Protein AF-A0A0G2RBJ8-F1 (afdb_monomer)

Nearest PDB structures (foldseek):
  3zcy-assembly1_A  TM=9.881E-01  e=2.070E-14  Glycine max
  5ala-assembly2_B  TM=9.759E-01  e=3.984E-08  Leishmania major
  7opt-assembly2_B  TM=9.706E-01  e=4.525E-08  Trypanosoma cruzi
  7oqr-assembly2_B  TM=9.706E-01  e=1.619E-07  Trypanosoma cruzi
  2icv-assembly1_A  TM=9.816E-01  e=1.245E-06  Saccharomyces cerevisiae

Secondary structure (DSSP, 8-state):
-HHHHTT-TTS-HHHHHHHHHHHHHHHTT-PPPPP---PPPPSSPPPS--SPPTT--HHHHHHHHHHTT--HHHHHHHHGGGGSSEE-HHHHS--EESSS-TTS-SSHHHHHHHH-

Sequence (116 aa):
MEPIKEQFPILSYADFYQLAGVVAVEITGGPEIPFHPGREDKPEPPPEGRLPDATKGSDHLRDVFYTMGLSDQDIVALSGGHTLGRAHKERSGFEGPWTSNPLIFDNSYFKELLAG

Foldseek 3Di:
DVVVVVVPVVAAPVLVVVVVVQVLQVVQPHDRDDRDGDDHDDPDDDDPDLDQQPVDDDVSLCVRVVVVVDDPVRSVVVVLLLCADWDDCVPNNHTDGLAPCNSHRDNRNVVSVVVD

Structure (mmCIF, N/CA/C/O backbone):
data_AF-A0A0G2RBJ8-F1
#
_entry.id   AF-A0A0G2RBJ8-F1
#
loop_
_atom_site.group_PDB
_atom_site.id
_atom_site.type_symbol
_atom_site.label_atom_id
_atom_site.label_alt_id
_atom_site.label_comp_id
_atom_site.label_asym_id
_atom_site.label_entity_id
_atom_site.label_seq_id
_atom_site.pdbx_PDB_ins_code
_atom_site.Cartn_x
_atom_site.Cartn_y
_atom_site.Cartn_z
_atom_site.occupancy
_atom_site.B_iso_or_equiv
_atom_site.auth_seq_id
_atom_site.auth_comp_id
_atom_site.auth_asym_id
_atom_site.auth_atom_id
_atom_site.pdbx_PDB_model_num
ATOM 1 N N . MET A 1 1 ? 2.972 2.968 15.591 1.00 90.81 1 MET A N 1
ATOM 2 C CA . MET A 1 1 ? 1.526 3.240 15.450 1.00 90.81 1 MET A CA 1
ATOM 3 C C . MET A 1 1 ? 0.785 3.100 16.777 1.00 90.81 1 MET A C 1
ATOM 5 O O . MET A 1 1 ? -0.057 3.945 17.047 1.00 90.81 1 MET A O 1
ATOM 9 N N . GLU A 1 2 ? 1.142 2.126 17.623 1.00 96.56 2 GLU A N 1
ATOM 10 C CA . GLU A 1 2 ? 0.492 1.870 18.923 1.00 96.56 2 GLU A CA 1
ATOM 11 C C . GLU A 1 2 ? 0.252 3.101 19.817 1.00 96.56 2 GLU A C 1
ATOM 13 O O . GLU A 1 2 ? -0.900 3.332 20.177 1.00 96.56 2 GLU A O 1
ATOM 18 N N . PRO A 1 3 ? 1.241 3.991 20.065 1.00 97.81 3 PRO A N 1
ATOM 19 C CA . PRO A 1 3 ? 1.023 5.132 20.963 1.00 97.81 3 PRO A CA 1
ATOM 20 C C . PRO A 1 3 ? -0.023 6.135 20.455 1.00 97.81 3 PRO A C 1
ATOM 22 O O . PRO A 1 3 ? -0.570 6.915 21.229 1.00 97.81 3 PRO A O 1
ATOM 25 N N . ILE A 1 4 ? -0.280 6.156 19.142 1.00 97.69 4 ILE A N 1
ATOM 26 C CA . ILE A 1 4 ? -1.341 6.977 18.549 1.00 97.69 4 ILE A CA 1
ATOM 27 C C . ILE A 1 4 ? -2.675 6.239 18.680 1.00 97.69 4 ILE A C 1
ATOM 29 O O . ILE A 1 4 ? -3.661 6.841 19.087 1.00 97.69 4 ILE A O 1
ATOM 33 N N . LYS A 1 5 ? -2.716 4.932 18.387 1.00 97.69 5 LYS A N 1
ATOM 34 C CA . LYS A 1 5 ? -3.940 4.125 18.483 1.00 97.69 5 LYS A CA 1
ATOM 35 C C . LYS A 1 5 ? -4.538 4.124 19.892 1.00 97.69 5 LYS A C 1
ATOM 37 O O . LYS A 1 5 ? -5.759 4.204 20.023 1.00 97.69 5 LYS A O 1
ATOM 42 N N . GLU A 1 6 ? -3.701 4.068 20.927 1.00 97.69 6 GLU A N 1
ATOM 43 C CA . GLU A 1 6 ? -4.120 4.101 22.337 1.00 97.69 6 GLU A CA 1
ATOM 44 C C . GLU A 1 6 ? -4.899 5.375 22.704 1.00 97.69 6 GLU A C 1
ATOM 46 O O . GLU A 1 6 ? -5.779 5.336 23.562 1.00 97.69 6 GLU A O 1
ATOM 51 N N . GLN A 1 7 ? -4.638 6.493 22.018 1.00 98.25 7 GLN A N 1
ATOM 52 C CA . GLN A 1 7 ? -5.357 7.756 22.224 1.00 98.25 7 GLN A CA 1
ATOM 53 C C . GLN A 1 7 ? -6.778 7.730 21.634 1.00 98.25 7 GLN A C 1
ATOM 55 O O . GLN A 1 7 ? -7.610 8.560 21.997 1.00 98.25 7 GLN A O 1
ATOM 60 N N . PHE A 1 8 ? -7.079 6.767 20.753 1.00 97.94 8 PHE A N 1
ATOM 61 C CA . PHE A 1 8 ? -8.361 6.631 20.059 1.00 97.94 8 PHE A CA 1
ATOM 62 C C . PHE A 1 8 ? -8.944 5.214 20.238 1.00 97.94 8 PHE A C 1
ATOM 64 O O . PHE A 1 8 ? -9.024 4.435 19.279 1.00 97.94 8 PHE A O 1
ATOM 71 N N . PRO A 1 9 ? -9.385 4.847 21.458 1.00 96.88 9 PRO A N 1
ATOM 72 C CA . PRO A 1 9 ? -9.923 3.514 21.739 1.00 96.88 9 PRO A CA 1
ATOM 73 C C . PRO A 1 9 ? -11.251 3.232 21.020 1.00 96.88 9 PRO A C 1
ATOM 75 O O . PRO A 1 9 ? -11.583 2.072 20.811 1.00 96.88 9 PRO A O 1
ATOM 78 N N . ILE A 1 10 ? -11.989 4.273 20.614 1.00 98.00 10 ILE A N 1
ATOM 79 C CA . ILE A 1 10 ? -13.244 4.144 19.855 1.00 98.00 10 ILE A CA 1
ATOM 80 C C . ILE A 1 10 ? -13.031 3.655 18.414 1.00 98.00 10 ILE A C 1
ATOM 82 O O . ILE A 1 10 ? -13.946 3.096 17.818 1.00 98.00 10 ILE A O 1
ATOM 86 N N . LEU A 1 11 ? -11.841 3.869 17.844 1.00 97.62 11 LEU A N 1
ATOM 87 C CA . LEU A 1 11 ? -11.526 3.404 16.496 1.00 97.62 11 LEU A CA 1
ATOM 88 C C . LEU A 1 11 ? -11.134 1.927 16.535 1.00 97.62 11 LEU A C 1
ATOM 90 O O . LEU A 1 11 ? -10.313 1.525 17.366 1.00 97.62 11 LEU A O 1
ATOM 94 N N . SER A 1 12 ? -11.656 1.143 15.595 1.00 98.56 12 SER A N 1
ATOM 95 C CA . SER A 1 12 ? -11.125 -0.191 15.313 1.00 98.56 12 SER A CA 1
ATOM 96 C C . SER A 1 12 ? -9.693 -0.089 14.784 1.00 98.56 12 SER A C 1
ATOM 98 O O . SER A 1 12 ? -9.284 0.936 14.224 1.00 98.56 12 SER A O 1
ATOM 100 N N . TYR A 1 13 ? -8.902 -1.146 14.954 1.00 98.56 13 TYR A N 1
ATOM 101 C CA . TYR A 1 13 ? -7.595 -1.233 14.300 1.00 98.56 13 TYR A CA 1
ATOM 102 C C . TYR A 1 13 ? -7.736 -1.226 12.777 1.00 98.56 13 TYR A C 1
ATOM 104 O O . TYR A 1 13 ? -6.937 -0.590 12.088 1.00 98.56 13 TYR A O 1
ATOM 112 N N . ALA A 1 14 ? -8.778 -1.873 12.255 1.00 98.56 14 ALA A N 1
ATOM 113 C CA . ALA A 1 14 ? -9.085 -1.920 10.835 1.00 98.56 14 ALA A CA 1
ATOM 114 C C . ALA A 1 14 ? -9.240 -0.518 10.225 1.00 98.56 14 ALA A C 1
ATOM 116 O O . ALA A 1 14 ? -8.591 -0.214 9.223 1.00 98.56 14 ALA A O 1
ATOM 117 N N . ASP A 1 15 ? -10.046 0.357 10.830 1.00 98.75 15 ASP A N 1
ATOM 118 C CA . ASP A 1 15 ? -10.194 1.733 10.348 1.00 98.75 15 ASP A CA 1
ATOM 119 C C . ASP A 1 15 ? -8.936 2.562 10.589 1.00 98.75 15 ASP A C 1
ATOM 121 O O . ASP A 1 15 ? -8.527 3.323 9.713 1.00 98.75 15 ASP A O 1
ATOM 125 N N . PHE A 1 16 ? -8.283 2.387 11.739 1.00 98.69 16 PHE A N 1
ATOM 126 C CA . PHE A 1 16 ? -7.075 3.130 12.077 1.00 98.69 16 PHE A CA 1
ATOM 127 C C . PHE A 1 16 ? -5.936 2.893 11.073 1.00 98.69 16 PHE A C 1
ATOM 129 O O . PHE A 1 16 ? -5.295 3.845 10.625 1.00 98.69 16 PHE A O 1
ATOM 136 N N . TYR A 1 17 ? -5.698 1.642 10.670 1.00 98.62 17 TYR A N 1
ATOM 137 C CA . TYR A 1 17 ? -4.663 1.325 9.685 1.00 98.62 17 TYR A CA 1
ATOM 138 C C . TYR A 1 17 ? -5.012 1.809 8.277 1.00 98.62 17 TYR A C 1
ATOM 140 O O . TYR A 1 17 ? -4.131 2.287 7.564 1.00 98.62 17 TYR A O 1
ATOM 148 N N . GLN A 1 18 ? -6.283 1.730 7.878 1.00 98.81 18 GLN A N 1
ATOM 149 C CA . GLN A 1 18 ? -6.718 2.247 6.579 1.00 98.81 18 GLN A CA 1
ATOM 150 C C . GLN A 1 18 ? -6.601 3.774 6.521 1.00 98.81 18 GLN A C 1
ATOM 152 O O . GLN A 1 18 ? -6.091 4.307 5.538 1.00 98.81 18 GLN A O 1
ATOM 157 N N . LEU A 1 19 ? -6.974 4.473 7.599 1.00 98.69 19 LEU A N 1
ATOM 158 C CA . LEU A 1 19 ? -6.794 5.918 7.709 1.00 98.69 19 LEU A CA 1
ATOM 159 C C . LEU A 1 19 ? -5.312 6.306 7.659 1.00 98.69 19 LEU A C 1
ATOM 161 O O . LEU A 1 19 ? -4.953 7.250 6.964 1.00 98.69 19 LEU A O 1
ATOM 165 N N . ALA A 1 20 ? -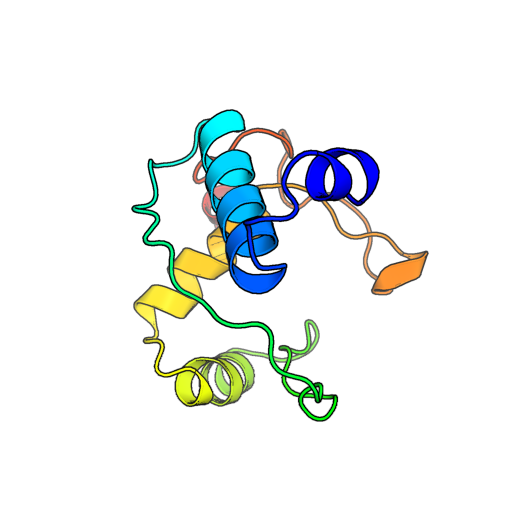4.436 5.558 8.335 1.00 98.62 20 ALA A N 1
ATOM 166 C CA . ALA A 1 20 ? -2.996 5.797 8.266 1.00 98.62 20 ALA A CA 1
ATOM 167 C C . ALA A 1 20 ? -2.450 5.667 6.831 1.00 98.62 20 ALA A C 1
ATOM 169 O O . ALA A 1 20 ? -1.606 6.464 6.432 1.00 98.62 20 ALA A O 1
ATOM 170 N N . GLY A 1 21 ? -2.951 4.704 6.046 1.00 98.69 21 GLY A N 1
ATOM 171 C CA . GLY A 1 21 ? -2.611 4.565 4.627 1.00 98.69 21 GLY A CA 1
ATOM 172 C C . GLY A 1 21 ? -3.076 5.755 3.780 1.00 98.69 21 GLY A C 1
ATOM 173 O O . GLY A 1 21 ? -2.289 6.284 2.999 1.00 98.69 21 GLY A O 1
ATOM 174 N N . VAL A 1 22 ? -4.316 6.217 3.980 1.00 98.75 22 VAL A N 1
ATOM 175 C CA . VAL A 1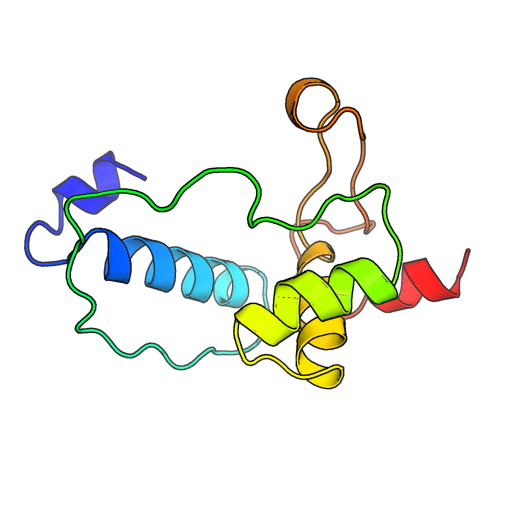 22 ? -4.857 7.418 3.313 1.00 98.75 22 VAL A CA 1
ATOM 176 C C . VAL A 1 22 ? -4.003 8.649 3.624 1.00 98.75 22 VAL A C 1
ATOM 178 O O . VAL A 1 22 ? -3.534 9.319 2.708 1.00 98.75 22 VAL A O 1
ATOM 181 N N . VAL A 1 23 ? -3.726 8.898 4.907 1.00 98.62 23 VAL A N 1
ATOM 182 C CA . VAL A 1 23 ? -2.919 10.044 5.353 1.00 98.62 23 VAL A CA 1
ATOM 183 C C . VAL A 1 23 ? -1.482 9.955 4.834 1.00 98.62 23 VAL A C 1
ATOM 185 O O . VAL A 1 23 ? -0.894 10.977 4.497 1.00 98.62 23 VAL A O 1
ATOM 188 N N . ALA A 1 24 ? -0.899 8.756 4.735 1.00 98.69 24 ALA A N 1
ATOM 189 C CA . ALA A 1 24 ? 0.441 8.582 4.176 1.00 98.69 24 ALA A CA 1
ATOM 190 C C . ALA A 1 24 ? 0.519 9.004 2.698 1.00 98.69 24 ALA A C 1
ATOM 192 O O . ALA A 1 24 ? 1.500 9.633 2.297 1.00 98.69 24 ALA 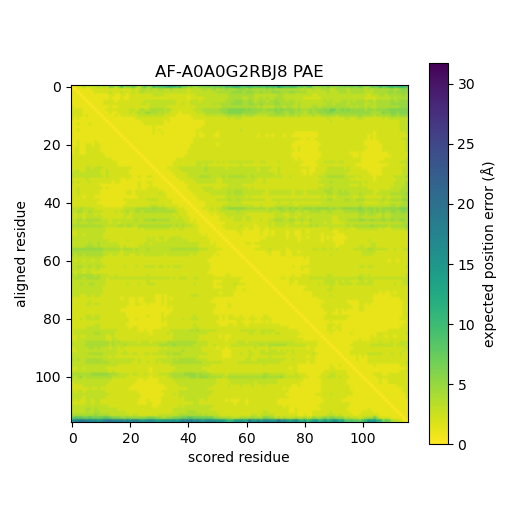A O 1
ATOM 193 N N . VAL A 1 25 ? -0.508 8.696 1.899 1.00 98.69 25 VAL A N 1
ATOM 194 C CA . VAL A 1 25 ? -0.602 9.157 0.503 1.00 98.69 25 VAL A CA 1
ATOM 195 C C . VAL A 1 25 ? -0.782 10.675 0.451 1.00 98.69 25 VAL A C 1
ATOM 197 O O . VAL A 1 25 ? -0.053 11.352 -0.268 1.00 98.69 25 VAL A O 1
ATOM 200 N N . GLU A 1 26 ? -1.693 11.225 1.250 1.00 98.62 26 GLU A N 1
ATOM 201 C CA . GLU A 1 26 ? -1.976 12.664 1.278 1.00 98.62 26 GLU A CA 1
ATOM 202 C C . GLU A 1 26 ? -0.744 13.490 1.688 1.00 98.62 26 GLU A C 1
ATOM 204 O O . GLU A 1 26 ? -0.340 14.417 0.985 1.00 98.62 26 GLU A O 1
ATOM 209 N N . ILE A 1 27 ? -0.079 13.123 2.789 1.00 98.50 27 ILE A N 1
ATOM 210 C CA . ILE A 1 27 ? 1.032 13.910 3.348 1.00 98.50 27 ILE A CA 1
ATOM 211 C C . ILE A 1 27 ? 2.288 13.896 2.468 1.00 98.50 27 ILE A C 1
ATOM 213 O O . ILE A 1 27 ? 3.163 14.748 2.616 1.00 98.50 27 ILE A O 1
ATOM 217 N N . THR A 1 28 ? 2.385 12.934 1.549 1.00 98.69 28 THR A N 1
ATOM 218 C CA . THR A 1 28 ? 3.476 12.835 0.571 1.00 98.69 28 THR A CA 1
ATOM 219 C C . THR A 1 28 ? 3.153 13.542 -0.752 1.00 98.69 28 THR A C 1
ATOM 221 O O . THR A 1 28 ? 3.962 13.499 -1.678 1.00 98.69 28 THR A O 1
ATOM 224 N N . GLY A 1 29 ? 2.014 14.241 -0.840 1.00 98.44 29 GLY A N 1
ATOM 225 C CA . GLY A 1 29 ? 1.587 15.005 -2.019 1.00 98.44 29 GLY A CA 1
ATOM 226 C C . GLY A 1 29 ? 0.720 14.218 -3.004 1.00 98.44 29 GLY A C 1
ATOM 227 O O . GLY A 1 29 ? 0.521 14.668 -4.133 1.00 98.44 29 GLY A O 1
ATOM 228 N N . GLY A 1 30 ? 0.228 13.046 -2.599 1.00 98.38 30 GLY A N 1
ATOM 229 C CA . GLY A 1 30 ? -0.649 12.205 -3.404 1.00 98.38 30 GLY A CA 1
ATOM 230 C C . GLY A 1 30 ? -2.098 12.704 -3.444 1.00 98.38 30 GLY A C 1
ATOM 231 O O . GLY A 1 30 ? -2.427 13.748 -2.880 1.00 98.38 30 GLY A O 1
ATOM 232 N N . PRO A 1 31 ? -2.988 11.973 -4.136 1.00 98.25 31 PRO A N 1
ATOM 233 C CA . PRO A 1 31 ? -4.397 12.338 -4.224 1.00 98.25 31 PRO A CA 1
ATOM 234 C C . PRO A 1 31 ? -5.123 12.186 -2.879 1.00 98.25 31 PRO A C 1
ATOM 236 O O . PRO A 1 31 ? -4.787 11.322 -2.069 1.00 98.25 31 PRO A O 1
ATOM 239 N N . GLU A 1 32 ? -6.194 12.959 -2.690 1.00 98.06 32 GLU A N 1
ATOM 240 C CA . GLU A 1 32 ? -7.153 12.738 -1.605 1.00 98.06 32 GLU A CA 1
ATOM 241 C C . GLU A 1 32 ? -7.938 11.440 -1.859 1.00 98.06 32 GLU A C 1
ATOM 243 O O . GLU A 1 32 ? -8.634 11.300 -2.870 1.00 98.06 32 GLU A O 1
ATOM 248 N N . ILE A 1 33 ? -7.832 10.475 -0.942 1.00 98.31 33 ILE A N 1
ATOM 249 C CA . ILE A 1 33 ? -8.555 9.200 -1.018 1.00 98.31 33 ILE A CA 1
ATOM 250 C C . ILE A 1 33 ? -9.761 9.261 -0.071 1.00 98.31 33 ILE A C 1
ATOM 252 O O . ILE A 1 33 ? -9.571 9.424 1.136 1.00 98.31 33 ILE A O 1
ATOM 256 N N . PRO A 1 34 ? -11.001 9.079 -0.566 1.00 98.56 34 PRO A N 1
ATOM 257 C CA . PRO A 1 34 ? -12.179 9.063 0.293 1.00 98.56 34 PRO A CA 1
ATOM 258 C C . PRO A 1 34 ? -12.094 7.978 1.373 1.00 98.56 34 PRO A C 1
ATOM 260 O O . PRO A 1 34 ? -12.013 6.784 1.073 1.00 98.56 34 PRO A O 1
ATOM 263 N N . PHE A 1 35 ? -12.174 8.384 2.639 1.00 98.75 35 PHE A N 1
ATOM 264 C CA . PHE A 1 35 ? -12.193 7.475 3.779 1.00 98.75 35 PHE A CA 1
ATOM 265 C C . PHE A 1 35 ? -13.607 7.342 4.350 1.00 98.75 35 PHE A C 1
ATOM 267 O O . PHE A 1 35 ? -14.254 8.332 4.685 1.00 98.75 35 PHE A O 1
ATOM 274 N N . HIS A 1 36 ? -14.065 6.101 4.499 1.00 98.56 36 HIS A N 1
ATOM 275 C CA . HIS A 1 36 ? -15.335 5.771 5.140 1.00 98.56 36 HIS A CA 1
ATOM 276 C C . HIS A 1 36 ? -15.048 4.860 6.345 1.00 98.56 36 HIS A C 1
ATOM 278 O O . HIS A 1 36 ? -14.451 3.792 6.142 1.00 98.56 36 HIS A O 1
ATOM 284 N N . PRO A 1 37 ? -15.416 5.270 7.576 1.00 98.38 37 PRO A N 1
ATOM 285 C CA . PRO A 1 37 ? -15.264 4.445 8.769 1.00 98.38 37 PRO A CA 1
ATOM 286 C C . PRO A 1 37 ? -16.363 3.375 8.851 1.00 98.38 37 PRO A C 1
ATOM 288 O O . PRO A 1 37 ? -17.348 3.414 8.113 1.00 98.38 37 PRO A O 1
ATOM 291 N N . GLY A 1 38 ? -16.215 2.451 9.795 1.00 98.38 38 GLY A N 1
ATOM 292 C CA . GLY A 1 38 ? -17.165 1.384 10.095 1.00 98.38 38 GLY A CA 1
ATOM 293 C C . GLY A 1 38 ? -16.601 -0.024 9.917 1.00 98.38 38 GLY A C 1
ATOM 294 O O . GLY A 1 38 ? -17.368 -0.982 9.985 1.00 98.38 38 GLY A O 1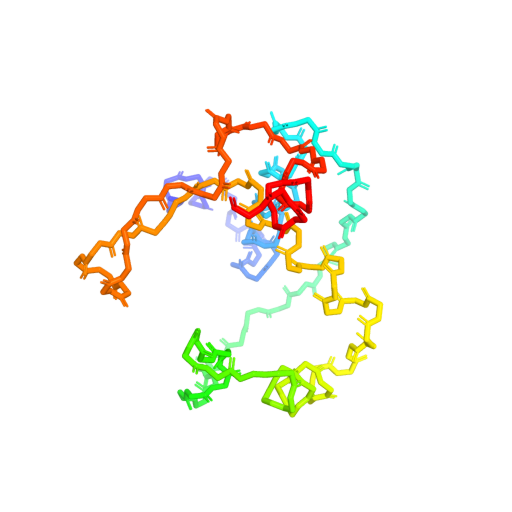
ATOM 295 N N . ARG A 1 39 ? -15.291 -0.193 9.678 1.00 98.75 39 ARG A N 1
ATOM 296 C CA . ARG A 1 39 ? -14.701 -1.540 9.655 1.00 98.75 39 ARG A CA 1
ATOM 297 C C . ARG A 1 39 ? -14.642 -2.091 11.070 1.00 98.75 39 ARG A C 1
ATOM 299 O O . ARG A 1 39 ? -14.142 -1.435 11.979 1.00 98.75 39 ARG A O 1
ATOM 306 N N . GLU A 1 40 ? -15.083 -3.327 11.228 1.00 98.50 40 GLU A N 1
ATOM 307 C CA . GLU A 1 40 ? -14.954 -4.073 12.475 1.00 98.50 40 GLU A CA 1
ATOM 308 C C . GLU A 1 40 ? -13.663 -4.896 12.479 1.00 98.50 40 GLU A C 1
ATOM 310 O O . GLU A 1 40 ? -13.245 -5.436 11.448 1.00 98.50 40 GLU A O 1
ATOM 315 N N . ASP A 1 41 ? -13.041 -5.012 13.650 1.00 98.62 41 ASP A N 1
ATOM 316 C CA . ASP A 1 41 ? -11.877 -5.873 13.835 1.00 98.62 41 ASP A CA 1
ATOM 317 C C . ASP A 1 41 ? -12.312 -7.343 13.811 1.00 98.62 41 ASP A C 1
ATOM 319 O O . ASP A 1 41 ? -13.220 -7.760 14.534 1.00 98.62 41 ASP A O 1
ATOM 323 N N . LYS A 1 42 ? -11.659 -8.146 12.966 1.00 98.31 42 LYS A N 1
ATOM 324 C CA . LYS A 1 42 ? -11.895 -9.592 12.905 1.00 98.31 42 LYS A CA 1
ATOM 325 C C . LYS A 1 42 ? -10.990 -10.320 13.902 1.00 98.31 42 LYS A C 1
ATOM 327 O O . LYS A 1 42 ? -9.831 -9.934 14.038 1.00 98.31 42 LYS A O 1
ATOM 332 N N . PRO A 1 43 ? -11.484 -11.388 14.557 1.00 97.81 43 PRO A N 1
ATOM 333 C CA . PRO A 1 43 ? -10.720 -12.095 15.584 1.00 97.81 43 PRO A CA 1
ATOM 334 C C . PRO A 1 43 ? -9.583 -12.939 15.003 1.00 97.81 43 PRO A C 1
ATOM 336 O O . PRO A 1 43 ? -8.540 -13.075 15.631 1.00 97.81 43 PRO A O 1
ATOM 339 N N . GLU A 1 44 ? -9.783 -13.490 13.803 1.00 98.31 44 GLU A N 1
ATOM 340 C CA . GLU A 1 44 ? -8.858 -14.439 13.190 1.00 98.31 44 GLU A CA 1
ATOM 341 C C . GLU A 1 44 ? -8.181 -13.840 11.951 1.00 98.31 44 GLU A C 1
ATOM 343 O O . GLU A 1 44 ? -8.862 -13.246 11.100 1.00 98.31 44 GLU A O 1
ATOM 348 N N . PRO A 1 45 ? -6.857 -14.016 11.805 1.00 98.00 45 PRO A N 1
ATOM 349 C CA . PRO A 1 45 ? -6.142 -13.605 10.608 1.00 98.00 45 PRO A CA 1
ATOM 350 C C . PRO A 1 45 ? -6.471 -14.522 9.413 1.00 98.00 45 PRO A C 1
ATOM 352 O O . PRO A 1 45 ? -6.860 -15.681 9.586 1.00 98.00 45 PRO A O 1
ATOM 355 N N . PRO A 1 46 ? -6.296 -14.043 8.168 1.00 97.12 46 PRO A N 1
ATOM 356 C CA . PRO A 1 46 ? -6.342 -14.914 6.997 1.00 97.12 46 PRO A CA 1
ATOM 357 C C . PRO A 1 46 ? -5.122 -15.859 6.958 1.00 97.12 46 PRO A C 1
ATOM 359 O O . PRO A 1 46 ? -4.095 -15.560 7.570 1.00 97.12 46 PRO A O 1
ATOM 362 N N . PRO A 1 47 ? -5.185 -16.970 6.198 1.00 98.00 47 PRO A N 1
ATOM 363 C CA . PRO A 1 47 ? -4.015 -17.813 5.967 1.00 98.00 47 PRO A CA 1
ATOM 364 C C . PRO A 1 47 ? -2.921 -17.058 5.198 1.00 98.00 47 PRO A C 1
ATOM 366 O O . PRO A 1 47 ? -3.209 -16.174 4.384 1.00 98.00 47 PRO A O 1
ATOM 369 N N . GLU A 1 48 ? -1.670 -17.445 5.439 1.00 97.81 48 GLU A N 1
ATOM 370 C CA . GLU A 1 48 ? -0.488 -16.913 4.756 1.00 97.81 48 GLU A CA 1
ATOM 371 C C . GLU A 1 48 ? -0.494 -17.224 3.245 1.00 97.81 48 GLU A C 1
ATOM 373 O O . GLU A 1 48 ? -1.198 -18.119 2.772 1.00 97.81 48 GLU A O 1
ATOM 378 N N . GLY A 1 49 ? 0.303 -16.475 2.474 1.00 97.06 49 GLY A N 1
ATOM 379 C CA . GLY A 1 49 ? 0.563 -16.760 1.057 1.00 97.06 49 GLY A CA 1
ATOM 380 C C . GLY A 1 49 ? -0.388 -16.077 0.073 1.00 97.06 49 GLY A C 1
ATOM 381 O O . GLY A 1 49 ? -0.378 -16.404 -1.108 1.00 97.06 49 GLY A O 1
ATOM 382 N N . ARG A 1 50 ? -1.211 -15.128 0.539 1.00 97.88 50 ARG A N 1
ATOM 383 C CA . ARG A 1 50 ? -2.148 -14.363 -0.311 1.00 97.88 50 ARG A CA 1
ATOM 384 C C . ARG A 1 50 ? -1.576 -13.063 -0.884 1.00 97.88 50 ARG A C 1
ATOM 386 O O . ARG A 1 50 ? -2.217 -12.450 -1.731 1.00 97.88 50 ARG A O 1
ATOM 393 N N . LEU A 1 51 ? -0.415 -12.619 -0.406 1.00 98.25 51 LEU A N 1
ATOM 394 C CA . LEU A 1 51 ? 0.265 -11.435 -0.938 1.00 98.25 51 LEU A CA 1
ATOM 395 C C . LEU A 1 51 ? 1.059 -11.790 -2.209 1.00 98.25 51 LEU A C 1
ATOM 397 O O . LEU A 1 51 ? 1.509 -12.931 -2.340 1.00 98.25 51 LEU A O 1
ATOM 401 N N . PRO A 1 52 ? 1.232 -10.841 -3.149 1.00 98.31 52 PRO A N 1
ATOM 402 C CA . PRO A 1 52 ? 1.961 -11.097 -4.385 1.00 98.31 52 PRO A CA 1
ATOM 403 C C . PRO A 1 52 ? 3.448 -11.376 -4.124 1.00 98.31 52 PRO A C 1
ATOM 405 O O . PRO A 1 52 ? 4.055 -10.819 -3.211 1.00 98.31 52 PRO A O 1
ATOM 408 N N . ASP A 1 5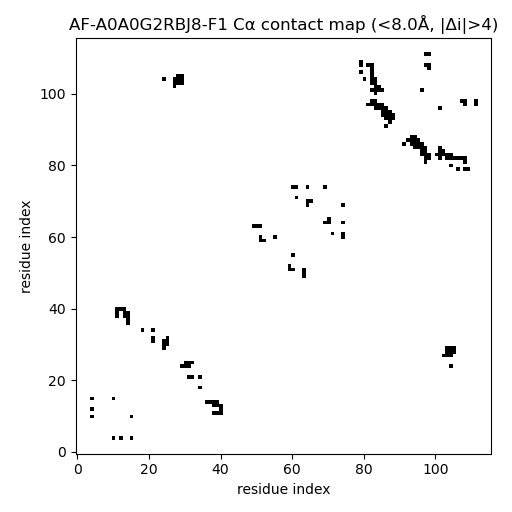3 ? 4.038 -12.229 -4.961 1.00 98.50 53 ASP A N 1
ATOM 409 C CA . ASP A 1 53 ? 5.454 -12.590 -4.924 1.00 98.50 53 ASP A CA 1
ATOM 410 C C . ASP A 1 53 ? 6.194 -11.722 -5.943 1.00 98.50 53 ASP A C 1
ATOM 412 O O . ASP A 1 53 ? 5.878 -11.746 -7.135 1.00 98.50 53 ASP A O 1
ATOM 416 N N . ALA A 1 54 ? 7.179 -10.958 -5.468 1.00 98.19 54 ALA A N 1
ATOM 417 C CA . ALA A 1 54 ? 7.935 -10.000 -6.272 1.00 98.19 54 ALA A CA 1
ATOM 418 C C . ALA A 1 54 ? 8.796 -10.646 -7.375 1.00 98.19 54 ALA A C 1
ATOM 420 O O . ALA A 1 54 ? 9.302 -9.940 -8.243 1.00 98.19 54 ALA A O 1
ATOM 421 N N . THR A 1 55 ? 8.978 -11.970 -7.355 1.00 98.38 55 THR A N 1
ATOM 422 C CA . THR A 1 55 ? 9.741 -12.712 -8.372 1.00 98.38 55 THR A CA 1
ATOM 423 C C . THR A 1 55 ? 8.878 -13.237 -9.523 1.00 98.38 55 THR A C 1
ATOM 425 O O . THR A 1 55 ? 9.409 -13.802 -10.482 1.00 98.38 55 THR A O 1
ATOM 428 N N . LYS A 1 56 ? 7.551 -13.066 -9.450 1.00 98.62 56 LYS A N 1
ATOM 429 C CA . LYS A 1 56 ? 6.598 -13.548 -10.460 1.00 98.62 56 LYS A CA 1
ATOM 430 C C . LYS A 1 56 ? 6.121 -12.424 -11.388 1.00 98.62 56 LYS A C 1
ATOM 432 O O . LYS A 1 56 ? 6.298 -11.242 -11.114 1.00 98.62 56 LYS A O 1
ATOM 437 N N . GLY A 1 57 ? 5.534 -12.820 -12.521 1.00 98.19 57 GLY A N 1
ATOM 438 C CA . GLY A 1 57 ? 5.089 -11.915 -13.586 1.00 98.19 57 GLY A CA 1
ATOM 439 C C . GLY A 1 57 ? 3.600 -11.551 -13.547 1.00 98.19 57 GLY A C 1
ATOM 440 O O . GLY A 1 57 ? 2.901 -11.762 -12.559 1.00 98.19 57 GLY A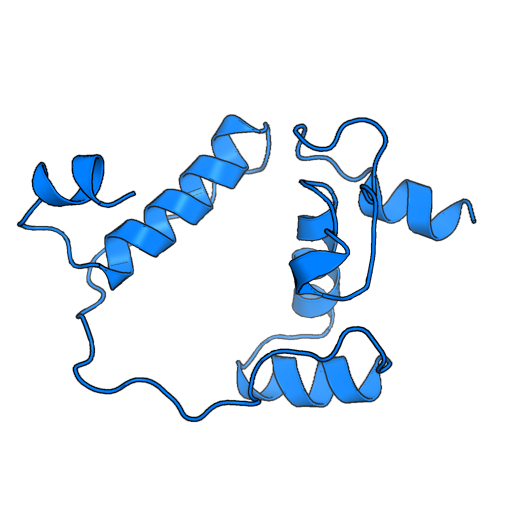 O 1
ATOM 441 N N . SER A 1 58 ? 3.108 -11.026 -14.671 1.00 98.50 58 SER A N 1
ATOM 442 C CA . SER A 1 58 ? 1.744 -10.507 -14.846 1.00 98.50 58 SER A CA 1
ATOM 443 C C . SER A 1 58 ? 0.631 -11.525 -14.593 1.00 98.50 58 SER A C 1
ATOM 445 O O . SER A 1 58 ? -0.402 -11.147 -14.047 1.00 98.50 58 SER A O 1
ATOM 447 N N . ASP A 1 59 ? 0.825 -12.797 -14.948 1.00 98.69 59 ASP A N 1
ATOM 448 C CA . ASP A 1 59 ? -0.171 -13.845 -14.684 1.00 98.69 59 ASP A CA 1
ATOM 449 C C . ASP A 1 59 ? -0.409 -14.002 -13.177 1.00 98.69 59 ASP A C 1
ATOM 451 O O . ASP A 1 59 ? -1.549 -13.982 -12.725 1.00 98.69 59 ASP A O 1
ATOM 455 N N . HIS A 1 60 ? 0.667 -14.001 -12.380 1.00 98.69 60 HIS A N 1
ATOM 456 C CA . HIS A 1 60 ? 0.572 -14.038 -10.916 1.00 98.69 60 HIS A CA 1
ATOM 457 C C . HIS A 1 60 ? -0.083 -12.781 -10.342 1.00 98.69 60 HIS A C 1
ATOM 459 O O . HIS A 1 60 ? -0.856 -12.865 -9.390 1.00 98.69 60 HIS A O 1
ATOM 465 N N . LEU A 1 61 ? 0.199 -11.605 -10.915 1.00 98.81 61 LEU A N 1
ATOM 466 C CA . LEU A 1 61 ? -0.478 -10.374 -10.500 1.00 98.81 61 LEU A CA 1
ATOM 467 C C . LEU A 1 61 ? -1.990 -10.485 -10.712 1.00 98.81 61 LEU A C 1
ATOM 469 O O . LEU A 1 61 ? -2.747 -10.138 -9.810 1.00 98.81 61 LEU A O 1
ATOM 473 N N . ARG A 1 62 ? -2.438 -11.015 -11.855 1.00 98.75 62 ARG A N 1
ATOM 474 C CA . ARG A 1 62 ? -3.868 -11.242 -12.103 1.00 98.75 62 ARG A CA 1
ATOM 475 C C . ARG A 1 62 ? -4.444 -12.279 -11.150 1.00 98.75 62 ARG A C 1
ATOM 477 O O . ARG A 1 62 ? -5.461 -11.995 -10.528 1.00 98.75 62 ARG A O 1
ATOM 484 N N . ASP A 1 63 ? -3.772 -13.412 -10.959 1.00 98.50 63 ASP A N 1
ATOM 485 C CA . ASP A 1 63 ? -4.215 -14.458 -10.029 1.00 98.50 63 ASP A CA 1
ATOM 486 C C . ASP A 1 63 ? -4.441 -13.907 -8.614 1.00 98.50 63 ASP A C 1
ATOM 488 O O . ASP A 1 63 ? -5.435 -14.228 -7.968 1.00 98.50 63 ASP A O 1
ATOM 492 N N . VAL A 1 64 ? -3.555 -13.031 -8.135 1.00 98.62 64 VAL A N 1
ATOM 493 C CA . VAL A 1 64 ? -3.675 -12.424 -6.804 1.00 98.62 64 VAL A CA 1
ATOM 494 C C . VAL A 1 64 ? -4.744 -11.333 -6.780 1.00 98.62 64 VAL A C 1
ATOM 496 O O . VAL A 1 64 ? -5.687 -11.409 -5.994 1.00 98.62 64 VAL A O 1
ATOM 499 N N . PHE A 1 65 ? -4.635 -10.312 -7.627 1.00 98.62 65 PHE A N 1
ATOM 500 C CA . PHE A 1 65 ? -5.490 -9.125 -7.532 1.00 98.62 65 PHE A CA 1
ATOM 501 C C . PHE A 1 65 ? -6.931 -9.391 -7.987 1.00 98.62 65 PHE A C 1
ATOM 503 O O . PHE A 1 65 ? -7.859 -8.790 -7.443 1.00 98.62 65 PHE A O 1
ATOM 510 N N . TYR A 1 66 ? -7.166 -10.345 -8.892 1.00 98.50 66 TYR A N 1
ATOM 511 C CA . TYR A 1 66 ? -8.532 -10.718 -9.274 1.00 98.50 66 TYR A CA 1
ATOM 512 C C . TYR A 1 66 ? -9.268 -11.424 -8.132 1.00 98.50 66 TYR A C 1
ATOM 514 O O . TYR A 1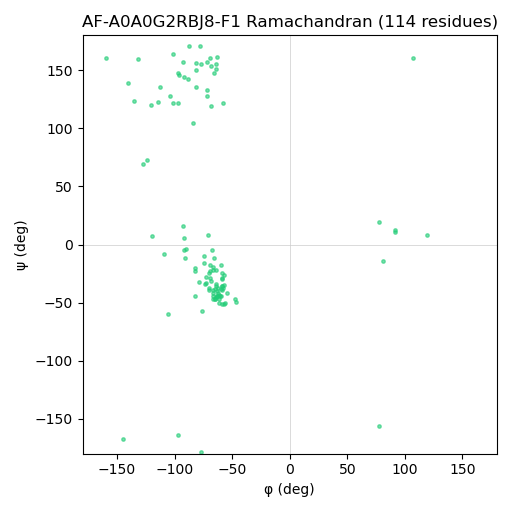 66 ? -10.478 -11.249 -7.996 1.00 98.50 66 TYR A O 1
ATOM 522 N N . THR A 1 67 ? -8.566 -12.137 -7.239 1.00 97.94 67 THR A N 1
ATOM 523 C CA . THR A 1 67 ? -9.196 -12.683 -6.016 1.00 97.94 67 THR A CA 1
ATOM 524 C C . THR A 1 67 ? -9.642 -11.588 -5.044 1.00 97.94 67 THR A C 1
ATOM 526 O O . THR A 1 67 ? -10.513 -11.823 -4.208 1.00 97.94 67 THR A O 1
ATOM 529 N N . MET A 1 68 ? -9.084 -10.381 -5.181 1.00 98.19 68 MET A N 1
ATOM 530 C CA . MET A 1 68 ? -9.485 -9.177 -4.448 1.00 98.19 68 MET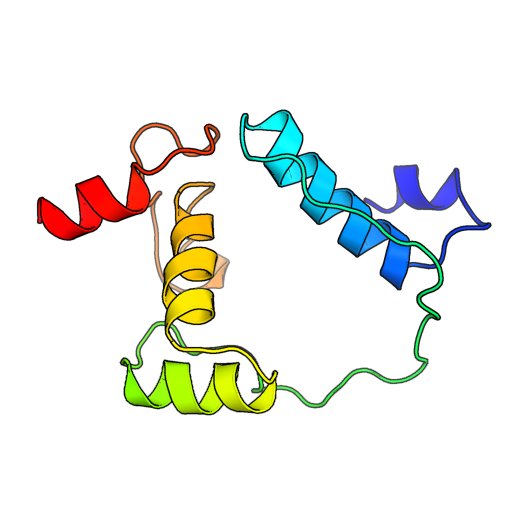 A CA 1
ATOM 531 C C . MET A 1 68 ? -10.581 -8.384 -5.181 1.00 98.19 68 MET A C 1
ATOM 533 O O . MET A 1 68 ? -11.066 -7.390 -4.646 1.00 98.19 68 MET A O 1
ATOM 537 N N . GLY A 1 69 ? -10.981 -8.814 -6.385 1.00 98.50 69 GLY A N 1
ATOM 538 C CA . GLY A 1 69 ? -11.976 -8.138 -7.221 1.00 98.50 69 GLY A CA 1
ATOM 539 C C . GLY A 1 69 ? -11.455 -6.898 -7.954 1.00 98.50 69 GLY A C 1
ATOM 540 O O . GLY A 1 69 ? -12.260 -6.064 -8.360 1.00 98.50 69 GLY A O 1
ATOM 541 N N . LEU A 1 70 ? -10.135 -6.759 -8.105 1.00 98.75 70 LEU A N 1
ATOM 542 C CA . LEU A 1 70 ? -9.489 -5.604 -8.734 1.00 98.75 70 LEU A CA 1
ATOM 543 C C . LEU A 1 70 ? -9.186 -5.868 -10.215 1.00 98.75 70 LEU A C 1
ATOM 545 O O . LEU A 1 70 ? -8.881 -6.993 -10.600 1.00 98.75 70 LEU A O 1
ATOM 549 N N . SER A 1 71 ? -9.273 -4.833 -11.047 1.00 98.75 71 SER A N 1
ATOM 550 C CA . SER A 1 71 ? -9.051 -4.903 -12.497 1.00 98.75 71 SER A CA 1
ATOM 551 C C . SER A 1 71 ? -7.577 -4.726 -12.890 1.00 98.75 71 SER A C 1
ATOM 553 O O . SER A 1 71 ? -6.750 -4.311 -12.081 1.00 98.75 71 SER A O 1
ATOM 555 N N . ASP A 1 72 ? -7.241 -4.954 -14.166 1.00 98.81 72 ASP A N 1
ATOM 556 C CA . ASP A 1 72 ? -5.901 -4.647 -14.704 1.00 98.81 72 ASP A CA 1
ATOM 557 C C . ASP A 1 72 ? -5.519 -3.170 -14.514 1.00 98.81 72 ASP A C 1
ATOM 559 O O . ASP A 1 72 ? -4.358 -2.861 -14.240 1.00 98.81 72 ASP A O 1
ATOM 563 N N . GLN A 1 73 ? -6.491 -2.256 -14.607 1.00 98.81 73 GLN A N 1
ATOM 564 C CA . GLN A 1 73 ? -6.257 -0.839 -14.338 1.00 98.81 73 GLN A CA 1
ATOM 565 C C . GLN A 1 73 ? -5.849 -0.619 -12.877 1.00 98.81 73 GLN A C 1
ATOM 567 O O . GLN A 1 73 ? -4.896 0.114 -12.615 1.00 98.81 73 GLN A O 1
ATOM 572 N N . ASP A 1 74 ? -6.532 -1.276 -11.940 1.00 98.81 74 ASP A N 1
ATOM 573 C CA . ASP A 1 74 ? -6.240 -1.161 -10.511 1.00 98.81 74 ASP A CA 1
ATOM 574 C C . ASP A 1 74 ? -4.869 -1.756 -10.177 1.00 98.81 74 ASP A C 1
ATOM 576 O O . ASP A 1 74 ? -4.121 -1.162 -9.406 1.00 98.81 74 ASP A O 1
ATOM 580 N N . ILE A 1 75 ? -4.496 -2.880 -10.802 1.00 98.81 75 ILE A N 1
ATOM 581 C CA . ILE A 1 75 ? -3.168 -3.495 -10.645 1.00 98.81 75 ILE A CA 1
ATOM 582 C C . ILE A 1 75 ? -2.069 -2.494 -11.018 1.00 98.81 75 ILE A C 1
ATOM 584 O O . ILE A 1 75 ? -1.133 -2.274 -10.244 1.00 98.81 75 ILE A O 1
ATOM 588 N N . VAL A 1 76 ? -2.177 -1.867 -12.193 1.00 98.81 76 VAL A N 1
ATOM 589 C CA . VAL A 1 76 ? -1.175 -0.899 -12.664 1.00 98.81 76 VAL A CA 1
ATOM 590 C C . VAL A 1 76 ? -1.173 0.353 -11.785 1.00 98.81 76 VAL A C 1
ATOM 592 O O . VAL A 1 76 ? -0.102 0.805 -11.382 1.00 98.81 76 VAL A O 1
ATOM 595 N N . ALA A 1 77 ? -2.347 0.887 -11.440 1.00 98.75 77 ALA A N 1
ATOM 596 C CA . ALA A 1 77 ? -2.460 2.072 -10.595 1.00 98.75 77 ALA A CA 1
ATOM 597 C C . ALA A 1 77 ? -1.859 1.843 -9.196 1.00 98.75 77 ALA A C 1
ATOM 599 O O . ALA A 1 77 ? -1.049 2.649 -8.739 1.00 98.75 77 ALA A O 1
ATOM 600 N N . LEU A 1 78 ? -2.187 0.722 -8.542 1.00 98.75 78 LEU A N 1
ATOM 601 C CA . LEU A 1 78 ? -1.670 0.370 -7.215 1.00 98.75 78 LEU A CA 1
ATOM 602 C C . LEU A 1 78 ? -0.172 0.051 -7.233 1.00 98.75 78 LEU A C 1
ATOM 604 O O . LEU A 1 78 ? 0.522 0.370 -6.269 1.00 98.75 78 LEU A O 1
ATOM 608 N N . SER A 1 79 ? 0.352 -0.504 -8.332 1.00 98.81 79 SER A N 1
ATOM 609 C CA . SER A 1 79 ? 1.803 -0.698 -8.505 1.00 98.81 79 SER A CA 1
ATOM 610 C C . SER A 1 79 ? 2.571 0.628 -8.434 1.00 98.81 79 SER A C 1
ATOM 612 O O . SER A 1 79 ? 3.698 0.663 -7.944 1.00 98.81 79 SER A O 1
ATOM 614 N N . GLY A 1 80 ? 1.929 1.734 -8.831 1.00 98.69 80 GLY A N 1
ATOM 615 C CA . GLY A 1 80 ? 2.446 3.094 -8.672 1.00 98.69 80 GLY A CA 1
ATOM 616 C C . GLY A 1 80 ? 2.725 3.505 -7.223 1.00 98.69 80 GLY A C 1
ATOM 617 O O . GLY A 1 80 ? 3.515 4.418 -7.002 1.00 98.69 80 GLY A O 1
ATOM 618 N N . GLY A 1 81 ? 2.168 2.805 -6.227 1.00 98.56 81 GLY A N 1
ATOM 619 C CA . GLY A 1 81 ? 2.475 3.032 -4.812 1.00 98.56 81 GLY A CA 1
ATOM 620 C C . GLY A 1 81 ? 3.961 2.863 -4.472 1.00 98.56 81 GLY A C 1
ATOM 621 O O . GLY A 1 81 ? 4.450 3.508 -3.547 1.00 98.56 81 GLY A O 1
ATOM 622 N N . HIS A 1 82 ? 4.708 2.087 -5.267 1.00 98.75 82 HIS A N 1
ATOM 623 C CA . HIS A 1 82 ? 6.166 1.972 -5.154 1.00 98.75 82 HIS A CA 1
ATOM 624 C C . HIS A 1 82 ? 6.927 3.254 -5.517 1.00 98.75 82 HIS A C 1
ATOM 626 O O . HIS A 1 82 ? 8.140 3.304 -5.334 1.00 98.75 82 HIS A O 1
ATOM 632 N N . THR A 1 83 ? 6.253 4.313 -5.979 1.00 98.81 83 THR A N 1
ATOM 633 C CA . THR A 1 83 ? 6.879 5.640 -6.082 1.00 98.81 83 THR A CA 1
ATOM 634 C C . THR A 1 83 ? 7.415 6.129 -4.730 1.00 98.81 83 THR A C 1
ATOM 636 O O . THR A 1 83 ? 8.380 6.893 -4.682 1.00 98.81 83 THR A O 1
ATOM 639 N N . LEU A 1 84 ? 6.816 5.643 -3.634 1.00 98.75 84 LEU A N 1
ATOM 640 C CA . LEU A 1 84 ? 7.250 5.863 -2.264 1.00 98.75 84 LEU A CA 1
ATOM 641 C C . LEU A 1 84 ? 8.102 4.704 -1.731 1.00 98.75 84 LEU A C 1
ATOM 643 O O . LEU A 1 84 ? 7.846 3.526 -1.980 1.00 98.75 84 LEU A O 1
ATOM 647 N N . GLY A 1 85 ? 9.050 5.045 -0.865 1.00 98.50 85 GLY A N 1
ATOM 648 C CA . GLY A 1 85 ? 9.814 4.098 -0.066 1.00 98.50 85 GLY A CA 1
ATOM 649 C C . GLY A 1 85 ? 10.920 3.370 -0.829 1.00 98.50 85 GLY A C 1
ATOM 650 O O . GLY A 1 85 ? 11.507 3.877 -1.786 1.00 98.50 85 GLY A O 1
ATOM 651 N N . ARG A 1 86 ? 11.282 2.195 -0.307 1.00 98.62 86 ARG A N 1
ATOM 652 C CA . ARG A 1 86 ? 12.396 1.373 -0.789 1.00 98.62 86 ARG A CA 1
ATOM 653 C C . ARG A 1 86 ? 12.264 -0.081 -0.355 1.00 98.62 86 ARG A C 1
ATOM 655 O O . ARG A 1 86 ? 11.598 -0.380 0.637 1.00 98.62 86 ARG A O 1
ATOM 662 N N . ALA A 1 87 ? 12.975 -0.960 -1.048 1.00 98.69 87 ALA A N 1
ATOM 663 C CA . ALA A 1 87 ? 13.249 -2.306 -0.575 1.00 98.69 87 ALA A CA 1
ATOM 664 C C . ALA A 1 87 ? 14.424 -2.323 0.422 1.00 98.69 87 ALA A C 1
ATOM 666 O O . ALA A 1 87 ? 15.284 -1.433 0.421 1.00 98.69 87 ALA A O 1
ATOM 667 N N . HIS A 1 88 ? 14.433 -3.356 1.265 1.00 98.56 88 HIS A N 1
ATOM 668 C CA . HIS A 1 88 ? 15.414 -3.584 2.321 1.00 98.56 88 HIS A CA 1
ATOM 669 C C . HIS A 1 88 ? 15.850 -5.053 2.321 1.00 98.56 88 HIS A C 1
ATOM 671 O O . HIS A 1 88 ? 15.008 -5.954 2.463 1.00 98.56 88 HIS A O 1
ATOM 677 N N . LYS A 1 89 ? 17.158 -5.296 2.189 1.00 98.38 89 LYS A N 1
ATOM 678 C CA . LYS A 1 89 ? 17.725 -6.634 1.981 1.00 98.38 89 LYS A CA 1
ATOM 679 C C . LYS A 1 89 ? 17.359 -7.617 3.091 1.00 98.38 89 LYS A C 1
ATOM 681 O O . LYS A 1 89 ? 17.107 -8.784 2.812 1.00 98.38 89 LYS A O 1
ATOM 686 N N . GLU A 1 90 ? 17.299 -7.164 4.337 1.00 98.31 90 GLU A N 1
ATOM 687 C CA . GLU A 1 90 ? 16.969 -7.991 5.500 1.00 98.31 90 GLU A CA 1
ATOM 688 C C . GLU A 1 90 ? 15.483 -8.364 5.606 1.00 98.31 90 GLU A C 1
ATOM 690 O O . GLU A 1 90 ? 15.128 -9.197 6.436 1.00 98.31 90 GLU A O 1
ATOM 695 N N . ARG A 1 91 ? 14.616 -7.756 4.784 1.00 98.06 91 ARG A N 1
ATOM 696 C CA . ARG A 1 91 ? 13.170 -8.016 4.776 1.00 98.06 91 ARG A CA 1
ATOM 697 C C . ARG A 1 91 ? 12.752 -8.851 3.576 1.00 98.06 91 ARG A C 1
ATOM 699 O O . ARG A 1 91 ? 12.199 -9.928 3.748 1.00 98.06 91 ARG A O 1
ATOM 706 N N . SER A 1 92 ? 13.006 -8.349 2.368 1.00 98.00 92 SER A N 1
ATOM 707 C CA . SER A 1 92 ? 12.551 -8.979 1.120 1.00 98.00 92 SER A CA 1
ATOM 708 C C . SER A 1 92 ? 13.678 -9.608 0.302 1.00 98.00 92 SER A C 1
ATOM 710 O O . SER A 1 92 ? 13.405 -10.250 -0.707 1.00 98.00 92 SER A O 1
ATOM 712 N N . GLY A 1 93 ? 14.942 -9.400 0.684 1.00 98.31 93 GLY A N 1
ATOM 713 C CA . GLY A 1 93 ? 16.108 -9.771 -0.125 1.00 98.31 93 GLY A CA 1
ATOM 714 C C . GLY A 1 93 ? 16.462 -8.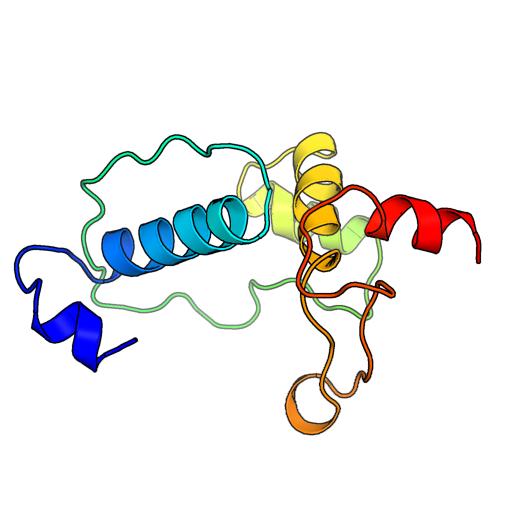768 -1.233 1.00 98.31 93 GLY A C 1
ATOM 715 O O . GLY A 1 93 ? 17.582 -8.815 -1.740 1.00 98.31 93 GLY A O 1
ATOM 716 N N . PHE A 1 94 ? 15.564 -7.832 -1.565 1.00 98.50 94 PHE A N 1
ATOM 717 C CA . PHE A 1 94 ? 15.795 -6.724 -2.502 1.00 98.50 94 PHE A CA 1
ATOM 718 C C . PHE A 1 94 ? 16.263 -5.463 -1.762 1.00 98.50 94 PHE A C 1
ATOM 720 O O . PHE A 1 94 ? 15.966 -5.303 -0.584 1.00 98.50 94 PHE A O 1
ATOM 727 N N . GLU A 1 95 ? 16.954 -4.544 -2.439 1.00 98.56 95 GLU A N 1
ATOM 728 C CA . GLU A 1 95 ? 17.532 -3.345 -1.816 1.00 98.56 95 GLU A CA 1
ATOM 729 C C . GLU A 1 95 ? 17.389 -2.112 -2.716 1.00 98.56 95 GLU A C 1
ATOM 731 O O . GLU A 1 95 ? 17.644 -2.192 -3.916 1.00 98.56 95 GLU A O 1
ATOM 736 N N . GLY A 1 96 ? 17.059 -0.966 -2.114 1.00 98.38 96 GLY A N 1
ATOM 737 C CA . GLY A 1 96 ? 17.078 0.343 -2.776 1.00 98.38 96 GLY A CA 1
ATOM 738 C C . GLY A 1 96 ? 15.691 0.922 -3.088 1.00 98.38 96 GLY A C 1
ATOM 739 O O . GLY A 1 96 ? 14.690 0.203 -3.038 1.00 98.38 96 GLY A O 1
ATOM 740 N N . PRO A 1 97 ? 15.603 2.246 -3.316 1.00 98.56 97 PRO A N 1
ATOM 741 C CA . PRO A 1 97 ? 14.362 2.910 -3.705 1.00 98.56 97 PRO A CA 1
ATOM 742 C C . PRO A 1 97 ? 14.041 2.677 -5.187 1.00 98.56 97 PRO A C 1
ATOM 744 O O . PRO A 1 97 ? 14.945 2.466 -5.991 1.00 98.56 97 PRO A O 1
ATOM 747 N N . TRP A 1 98 ? 12.761 2.778 -5.552 1.00 98.62 98 TRP A N 1
ATOM 748 C CA . TRP A 1 98 ? 12.337 2.778 -6.960 1.00 98.62 98 TRP A CA 1
ATOM 749 C C . TRP A 1 98 ? 12.468 4.149 -7.627 1.00 98.62 98 TRP A C 1
ATOM 751 O O . TRP A 1 98 ? 12.474 4.232 -8.849 1.00 98.62 98 TRP A O 1
ATOM 761 N N . THR A 1 99 ? 12.537 5.223 -6.840 1.00 98.44 99 THR A N 1
ATOM 762 C CA . THR A 1 99 ? 12.578 6.606 -7.327 1.00 98.44 99 THR A CA 1
ATOM 763 C C . THR A 1 99 ? 13.696 7.385 -6.643 1.00 98.44 99 THR A C 1
ATOM 765 O O . THR A 1 99 ? 14.173 7.023 -5.564 1.00 98.44 99 THR A O 1
ATOM 768 N N . SER A 1 100 ? 14.116 8.491 -7.257 1.00 97.94 100 SER A N 1
ATOM 769 C CA . SER A 1 100 ? 15.098 9.410 -6.665 1.00 97.94 100 SER A CA 1
ATOM 770 C C . SER A 1 100 ? 14.556 10.185 -5.454 1.00 97.94 100 SER A C 1
ATOM 772 O O . SER A 1 100 ? 15.338 10.606 -4.602 1.00 97.94 100 SER A O 1
ATOM 774 N N . ASN A 1 101 ? 13.229 10.326 -5.342 1.00 97.44 101 ASN A N 1
ATOM 775 C CA . ASN A 1 101 ? 12.538 11.057 -4.277 1.00 97.44 101 ASN A CA 1
ATOM 776 C C . ASN A 1 101 ? 11.519 10.149 -3.555 1.00 97.44 101 ASN A C 1
ATOM 778 O O . ASN A 1 101 ? 10.314 10.347 -3.701 1.00 97.44 101 ASN A O 1
ATOM 782 N N . PRO A 1 102 ? 11.958 9.187 -2.723 1.00 97.94 102 PRO A N 1
ATOM 783 C CA . PRO A 1 102 ? 11.093 8.134 -2.171 1.00 97.94 102 PRO A CA 1
ATOM 784 C C . PRO A 1 102 ? 10.081 8.609 -1.108 1.00 97.94 102 PRO A C 1
ATOM 786 O O . PRO A 1 102 ? 9.446 7.785 -0.454 1.00 97.94 102 PRO A O 1
ATOM 789 N N . LEU A 1 103 ? 9.945 9.918 -0.885 1.00 98.56 103 LEU A N 1
ATOM 790 C CA . LEU A 1 103 ? 8.971 10.525 0.032 1.00 98.56 103 LEU A CA 1
ATOM 791 C C . LEU A 1 103 ? 7.996 11.473 -0.685 1.00 98.56 103 LEU A C 1
ATOM 793 O O . LEU A 1 103 ? 7.236 12.168 -0.017 1.00 98.56 103 LEU A O 1
ATOM 797 N N . ILE A 1 104 ? 8.031 11.518 -2.020 1.00 98.69 104 ILE A N 1
ATOM 798 C CA . ILE A 1 104 ? 7.130 12.324 -2.845 1.00 98.69 104 ILE A CA 1
ATOM 799 C C . ILE A 1 104 ? 6.247 11.384 -3.661 1.00 98.69 104 ILE A C 1
ATOM 801 O O . ILE A 1 104 ? 6.744 10.541 -4.408 1.00 98.69 104 ILE A O 1
ATOM 805 N N . PHE A 1 105 ? 4.933 11.524 -3.508 1.00 98.75 105 PHE A N 1
ATOM 806 C CA . PHE A 1 105 ? 3.968 10.756 -4.279 1.00 98.75 105 PHE A CA 1
ATOM 807 C C . PHE A 1 105 ? 3.743 11.442 -5.625 1.00 98.75 105 PHE A C 1
ATOM 809 O O . PHE A 1 105 ? 3.071 12.465 -5.724 1.00 98.75 105 PHE A O 1
ATOM 816 N N . ASP A 1 106 ? 4.314 10.871 -6.678 1.00 98.56 106 ASP A N 1
ATOM 817 C CA . ASP A 1 106 ? 4.157 11.333 -8.051 1.00 98.56 106 ASP A CA 1
ATOM 818 C C . ASP A 1 106 ? 4.137 10.139 -9.026 1.00 98.56 106 ASP A C 1
ATOM 820 O O . ASP A 1 106 ? 3.965 8.988 -8.631 1.00 98.56 106 ASP A O 1
ATOM 824 N N . ASN A 1 107 ? 4.268 10.399 -10.330 1.00 98.62 107 ASN A N 1
ATOM 825 C CA . ASN A 1 107 ? 4.302 9.344 -11.343 1.00 98.62 107 ASN A CA 1
ATOM 826 C C . ASN A 1 107 ? 5.720 8.864 -11.698 1.00 98.62 107 ASN A C 1
ATOM 828 O O . ASN A 1 107 ? 5.895 8.224 -12.740 1.00 98.62 107 ASN A O 1
ATOM 832 N N . SER A 1 108 ? 6.730 9.174 -10.880 1.00 98.69 108 SER A N 1
ATOM 833 C CA . SER A 1 108 ? 8.128 8.860 -11.178 1.00 98.69 108 SER A CA 1
ATOM 834 C C . SER A 1 108 ? 8.379 7.359 -11.254 1.00 98.69 108 SER A C 1
ATOM 836 O O . SER A 1 108 ? 9.111 6.947 -12.143 1.00 98.69 108 SER A O 1
ATOM 838 N N . TYR A 1 109 ? 7.694 6.528 -10.457 1.00 98.75 109 TYR A N 1
ATOM 839 C CA . TYR A 1 109 ? 7.771 5.062 -10.588 1.00 98.75 109 TYR A CA 1
ATOM 840 C C . TYR A 1 109 ? 7.612 4.580 -12.041 1.00 98.75 109 TYR A C 1
ATOM 842 O O . TYR A 1 109 ? 8.413 3.792 -12.538 1.00 98.75 109 TYR A O 1
ATOM 850 N N . PHE A 1 110 ? 6.610 5.101 -12.755 1.00 98.69 110 PHE A N 1
ATOM 851 C CA . PHE A 1 110 ? 6.364 4.718 -14.145 1.00 98.69 110 PHE A CA 1
ATOM 852 C C . PHE A 1 110 ? 7.394 5.314 -15.109 1.00 98.69 110 PHE A C 1
ATOM 854 O O . PHE A 1 110 ? 7.733 4.679 -16.103 1.00 98.69 110 PHE A O 1
ATOM 861 N N . LYS A 1 111 ? 7.897 6.526 -14.832 1.00 98.56 111 LYS A N 1
ATOM 862 C CA . LYS A 1 111 ? 8.946 7.154 -15.649 1.00 98.56 111 LYS A CA 1
ATOM 863 C C . LYS A 1 111 ? 10.250 6.367 -15.570 1.00 98.56 111 LYS A C 1
ATOM 865 O O . LYS A 1 111 ? 10.824 6.082 -16.614 1.00 98.56 111 LYS A O 1
ATOM 870 N N . GLU A 1 112 ? 10.669 5.987 -14.366 1.00 98.38 112 GLU A N 1
ATOM 871 C CA . GLU A 1 112 ? 11.871 5.177 -14.147 1.00 98.38 112 GLU A CA 1
ATOM 872 C C . GLU A 1 112 ? 11.713 3.791 -14.793 1.00 98.38 112 GLU A C 1
ATOM 874 O O . GLU A 1 112 ? 12.589 3.348 -15.530 1.00 98.38 112 GLU A O 1
ATOM 879 N N . LEU A 1 113 ? 10.547 3.148 -14.631 1.00 97.94 113 LEU A N 1
ATOM 880 C CA . LEU A 1 113 ? 10.262 1.847 -15.249 1.00 97.94 113 LEU A CA 1
ATOM 881 C C . LEU A 1 113 ? 10.367 1.867 -16.786 1.00 97.94 113 LEU A C 1
ATOM 883 O O . LEU A 1 113 ? 10.776 0.877 -17.388 1.00 97.94 113 LEU A O 1
ATOM 887 N N . LEU A 1 114 ? 9.978 2.973 -17.425 1.00 98.25 114 LEU A N 1
ATOM 888 C CA . LEU A 1 114 ? 10.073 3.145 -18.878 1.00 98.25 114 LEU A CA 1
ATOM 889 C C . LEU A 1 114 ? 11.471 3.572 -19.348 1.00 98.25 114 LEU A C 1
ATOM 891 O O . LEU A 1 114 ? 11.782 3.390 -20.526 1.00 98.25 114 LEU A O 1
ATOM 895 N N . ALA A 1 115 ? 12.279 4.169 -18.469 1.00 96.44 115 ALA A N 1
ATOM 896 C CA . ALA A 1 115 ? 13.599 4.692 -18.806 1.00 96.44 115 ALA A CA 1
ATOM 897 C C . ALA A 1 115 ? 14.673 3.596 -18.901 1.00 96.44 115 ALA A C 1
ATOM 899 O O . ALA A 1 115 ? 15.551 3.714 -19.757 1.00 96.44 115 ALA A O 1
ATOM 900 N N . GLY A 1 116 ? 14.553 2.530 -18.098 1.00 80.50 116 GLY A N 1
ATOM 901 C CA . GLY A 1 116 ? 15.488 1.397 -18.078 1.00 80.50 116 GLY A CA 1
ATOM 902 C C . GLY A 1 116 ? 16.708 1.642 -17.203 1.00 80.50 116 GLY A C 1
ATOM 903 O O . GLY A 1 116 ? 17.670 2.268 -17.698 1.00 80.50 116 GLY A O 1
#

pLDDT: mean 98.15, std 1.85, range [80.5, 98.81]

Radius of gyration: 16.27 Å; Cα contacts (8 Å, |Δi|>4): 99; chains: 1; bounding box: 35×33×41 Å

Organism: NCBI:txid3664

Mean predicted aligned error: 2.32 Å

InterPro domains:
  IPR002016 Haem peroxidase [PF00141] (2-115)
  IPR002016 Haem peroxidase [PR00458] (11-28)
  IPR002016 Haem peroxidase [PR00458] (29-41)
  IPR002016 Haem peroxidase [PR00458] (74-89)
  IPR002016 Haem peroxidase [PR00458] (98-113)
  IPR002016 Haem peroxidase [PS50873] (1-88)
  IPR002207 Class I peroxidase [PR00459] (10-28)
  IPR002207 Class I peroxidase [PR00459] (29-41)
  IPR002207 Class I peroxidase [PR00459] (50-67)
  IPR002207 Class I peroxidase [PR00459] (68-89)
  IPR002207 Class I peroxidase [PR00459] (90-114)
  IPR010255 Haem peroxidase superfamily [SSF48113] (2-114)
  IPR019793 Peroxidases heam-ligand binding site [PS00435] (74-84)
  IPR044831 Heme-binding peroxidase Ccp1-like [PTHR31356] (2-114)

Solvent-accessible surface area (backbone atoms only — not comparable to full-atom values): 7133 Å² total; per-residue (Å²): 111,63,84,61,50,70,78,41,76,89,55,34,66,51,36,52,55,52,49,51,53,42,49,54,38,38,78,25,63,34,69,89,63,92,83,80,82,82,52,73,69,73,93,70,82,79,78,85,86,70,70,84,62,91,90,58,58,70,69,54,51,48,63,43,40,47,76,73,74,47,50,76,67,50,53,57,58,59,58,43,58,46,10,38,44,63,47,44,48,94,77,75,66,42,71,51,54,61,34,99,51,35,71,42,44,57,69,51,29,61,52,48,67,73,67,114